Protein AF-A0A151UH24-F1 (afdb_monomer)

Foldseek 3Di:
DDDDDDDDDDPVRVPDDPLSVVLVVVLVVCVVCVVVCPPHDDDDDDPDPVNVVCLVCCDDDPVSVVSVD

Mean predicted align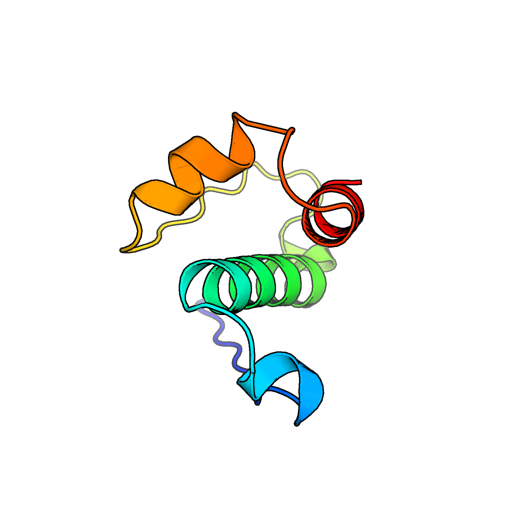ed error: 5.92 Å

Solvent-accessible surface area (backbone atoms only — not comparable to full-atom values): 4715 Å² total; per-residue (Å²): 141,89,88,86,87,85,82,84,74,51,80,76,52,66,75,46,54,71,70,56,47,52,52,49,51,51,53,49,50,50,62,76,41,36,88,79,46,63,98,54,93,81,83,88,87,73,94,56,70,66,56,68,50,48,76,69,45,81,76,62,65,77,69,56,46,64,74,75,109

InterPro domains:
  IPR041373 Reverse transcriptase, RNase H-like domain [PF17917] (1-69)
  IPR043502 DNA/RNA polymerase superfamily [SSF56672] (2-69)

pLDDT: mean 82.82, std 9.78, range [55.81, 93.69]

Secondary structure (DSSP, 8-state):
-------PPPHHHHTS-HHHHHHHHHHHHHHHTHHHHTTS------S-HHHHHHTT---S-HHHHHHH-

Organism: Cajanus cajan (NCBI:txid3821)

Sequence (69 aa):
MIYYASRTLDDAQENYTTTEKELLAIVFALDKFLSYLLGSRVVVFTDHATLKYLLKMADSKPRLIRWML

Structure (mmCIF, N/CA/C/O backbone):
data_AF-A0A151UH24-F1
#
_entry.id   AF-A0A151UH24-F1
#
loop_
_atom_site.group_PDB
_atom_site.id
_atom_site.type_symbol
_atom_site.label_atom_id
_atom_site.label_alt_id
_atom_site.label_comp_id
_atom_site.label_asym_id
_atom_site.label_entity_id
_atom_site.label_seq_id
_atom_site.pdbx_PDB_ins_code
_atom_site.Cartn_x
_atom_site.Cartn_y
_atom_site.Cartn_z
_atom_site.occupancy
_atom_site.B_iso_or_equiv
_atom_site.auth_seq_id
_atom_site.auth_comp_id
_atom_site.auth_asym_id
_atom_site.auth_atom_id
_atom_site.pdbx_PDB_model_num
ATOM 1 N N . MET A 1 1 ? -10.695 -17.202 -10.478 1.00 78.75 1 MET A N 1
ATOM 2 C CA . MET A 1 1 ? -9.579 -16.619 -11.254 1.00 78.75 1 MET A CA 1
ATOM 3 C C . MET A 1 1 ? -8.719 -15.834 -10.280 1.00 78.75 1 MET A C 1
ATOM 5 O O . MET A 1 1 ? -9.296 -15.118 -9.471 1.00 78.75 1 MET A O 1
ATOM 9 N N . ILE A 1 2 ? -7.402 -16.040 -10.273 1.00 87.81 2 ILE A N 1
ATOM 10 C CA . ILE A 1 2 ? -6.472 -15.376 -9.342 1.00 87.81 2 ILE A CA 1
ATOM 11 C C . ILE A 1 2 ? -5.531 -14.511 -10.180 1.00 87.81 2 ILE A C 1
ATOM 13 O O . ILE A 1 2 ? -5.014 -14.988 -11.189 1.00 87.81 2 ILE A O 1
ATOM 17 N N . TYR A 1 3 ? -5.342 -13.255 -9.777 1.00 90.06 3 TYR A N 1
ATOM 18 C CA . TYR A 1 3 ? -4.473 -12.296 -10.457 1.00 90.06 3 TYR A CA 1
ATOM 19 C C . TYR A 1 3 ? -3.324 -11.883 -9.544 1.00 90.06 3 TYR A C 1
ATOM 21 O O . TYR A 1 3 ? -3.505 -11.744 -8.336 1.00 90.06 3 TYR A O 1
ATOM 29 N N . TYR A 1 4 ? -2.160 -11.652 -10.144 1.00 91.25 4 TYR A N 1
ATOM 30 C CA . TYR A 1 4 ? -0.952 -11.223 -9.450 1.00 91.25 4 TYR A CA 1
ATOM 31 C C . TYR A 1 4 ? -0.477 -9.895 -10.035 1.00 91.25 4 TYR A C 1
ATOM 33 O O . TYR A 1 4 ? -0.540 -9.686 -11.247 1.00 91.25 4 TYR A O 1
ATOM 41 N N . ALA A 1 5 ? 0.004 -9.004 -9.175 1.00 91.62 5 ALA A N 1
ATOM 42 C CA . ALA A 1 5 ? 0.637 -7.757 -9.574 1.00 91.62 5 ALA A CA 1
ATOM 43 C C . ALA A 1 5 ? 1.832 -7.482 -8.662 1.00 91.62 5 ALA A C 1
ATOM 45 O O . ALA A 1 5 ? 1.768 -7.702 -7.454 1.00 91.62 5 ALA A O 1
ATOM 46 N N . SER A 1 6 ? 2.910 -6.983 -9.251 1.00 91.25 6 SER A N 1
ATOM 47 C CA . SER A 1 6 ? 4.090 -6.497 -8.547 1.00 91.25 6 SER A CA 1
ATOM 48 C C . SER A 1 6 ? 4.621 -5.257 -9.262 1.00 91.25 6 SER A C 1
ATOM 50 O O . SER A 1 6 ? 4.341 -5.033 -10.443 1.00 91.25 6 SER A O 1
ATOM 52 N N . ARG A 1 7 ? 5.353 -4.423 -8.527 1.00 90.69 7 ARG A N 1
ATOM 53 C CA . ARG A 1 7 ? 5.995 -3.213 -9.037 1.00 90.69 7 ARG A CA 1
ATOM 54 C C . ARG A 1 7 ? 7.322 -3.011 -8.314 1.00 90.69 7 ARG A C 1
ATOM 56 O O . ARG A 1 7 ? 7.404 -3.233 -7.109 1.00 90.69 7 ARG A O 1
ATOM 63 N N . THR A 1 8 ? 8.325 -2.554 -9.054 1.00 93.69 8 THR A N 1
ATOM 64 C CA . THR A 1 8 ? 9.601 -2.087 -8.502 1.00 93.69 8 THR A CA 1
ATOM 65 C C . THR A 1 8 ? 9.450 -0.672 -7.943 1.00 93.69 8 THR A C 1
ATOM 67 O O . THR A 1 8 ? 8.692 0.140 -8.480 1.00 93.69 8 THR A O 1
ATOM 70 N N . LEU A 1 9 ? 10.142 -0.394 -6.841 1.00 93.62 9 LEU A N 1
ATOM 71 C CA . LEU A 1 9 ? 10.194 0.938 -6.247 1.00 93.62 9 LEU A CA 1
ATOM 72 C C . LEU A 1 9 ? 11.119 1.839 -7.071 1.00 93.62 9 LEU A C 1
ATOM 74 O O . LEU A 1 9 ? 12.138 1.378 -7.571 1.00 93.62 9 LEU A O 1
ATOM 78 N N . ASP A 1 10 ? 10.763 3.114 -7.189 1.00 93.06 10 ASP A N 1
ATOM 79 C CA . ASP A 1 10 ? 11.646 4.128 -7.776 1.00 93.06 10 ASP A CA 1
ATOM 80 C C . ASP A 1 10 ? 12.702 4.571 -6.742 1.00 93.06 10 ASP A C 1
ATOM 82 O O . ASP A 1 10 ? 12.454 4.465 -5.540 1.00 93.06 10 ASP A O 1
ATOM 86 N N . ASP A 1 11 ? 13.827 5.157 -7.166 1.00 93.06 11 ASP A N 1
ATOM 87 C CA . ASP A 1 11 ? 14.949 5.562 -6.288 1.00 93.06 11 ASP A CA 1
ATOM 88 C C . ASP A 1 11 ? 14.511 6.376 -5.053 1.00 93.06 11 ASP A C 1
ATOM 90 O O . ASP A 1 11 ? 14.998 6.209 -3.931 1.00 93.06 11 ASP A O 1
ATOM 94 N N . ALA A 1 12 ? 13.529 7.264 -5.228 1.00 89.88 12 ALA A N 1
ATOM 95 C CA . ALA A 1 12 ? 12.977 8.043 -4.123 1.00 89.88 12 ALA A CA 1
ATOM 96 C C . ALA A 1 12 ? 12.202 7.169 -3.119 1.00 89.88 12 ALA A C 1
ATOM 98 O O . ALA A 1 12 ? 12.236 7.434 -1.919 1.00 89.88 12 ALA A O 1
ATOM 99 N N . GLN A 1 13 ? 11.497 6.147 -3.605 1.00 89.06 13 GLN A N 1
ATOM 100 C CA . GLN A 1 13 ? 10.681 5.214 -2.825 1.00 89.06 13 GLN A CA 1
ATOM 101 C C . GLN A 1 13 ? 11.527 4.135 -2.142 1.00 89.06 13 GLN A C 1
ATOM 103 O O . GLN A 1 13 ? 11.143 3.625 -1.089 1.00 89.06 13 GLN A O 1
ATOM 108 N N . GLU A 1 14 ? 12.702 3.814 -2.683 1.00 91.75 14 GLU A N 1
ATOM 109 C CA . GLU A 1 14 ? 13.659 2.924 -2.020 1.00 91.75 14 GLU A CA 1
ATOM 110 C C . GLU A 1 14 ? 14.096 3.460 -0.653 1.00 91.7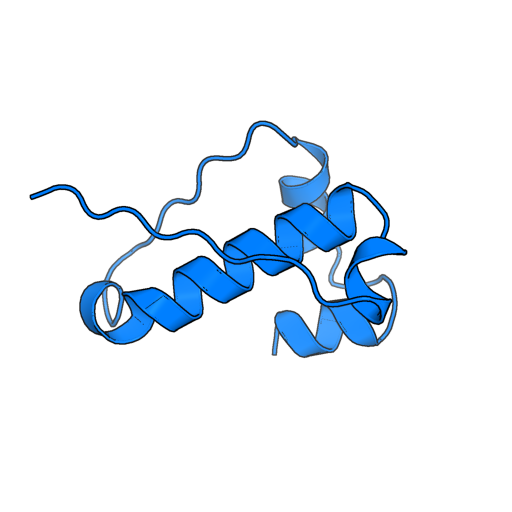5 14 GLU A C 1
ATOM 112 O O . GLU A 1 14 ? 14.308 2.684 0.279 1.00 91.75 14 GLU A O 1
ATOM 117 N N . ASN A 1 15 ? 14.123 4.782 -0.494 1.00 91.19 15 ASN A N 1
ATOM 118 C CA . ASN A 1 15 ? 14.464 5.453 0.759 1.00 91.19 15 ASN A CA 1
ATOM 119 C C . ASN A 1 15 ? 13.308 5.502 1.779 1.00 91.19 15 ASN A C 1
ATOM 121 O O . ASN A 1 15 ? 13.458 6.068 2.862 1.00 91.19 15 ASN A O 1
ATOM 125 N N . TYR A 1 16 ? 12.134 4.956 1.451 1.00 88.25 16 TYR A N 1
ATOM 126 C CA . TYR A 1 16 ? 10.975 4.980 2.345 1.00 88.25 16 TYR A CA 1
ATOM 127 C C . TYR A 1 16 ? 11.108 3.960 3.475 1.00 88.25 16 TYR A C 1
ATOM 129 O O . TYR A 1 16 ? 11.787 2.936 3.348 1.00 88.25 16 TYR A O 1
ATOM 137 N N . THR A 1 17 ? 10.410 4.219 4.582 1.00 88.94 17 THR A N 1
ATOM 138 C CA . THR A 1 17 ? 10.322 3.235 5.667 1.00 88.94 17 THR A CA 1
ATOM 139 C C . THR A 1 17 ? 9.535 2.007 5.207 1.00 88.94 17 THR A C 1
ATOM 141 O O . THR A 1 17 ? 8.722 2.085 4.285 1.00 88.94 17 THR A O 1
ATOM 144 N N . THR A 1 18 ? 9.736 0.860 5.857 1.00 87.88 18 THR A N 1
ATOM 145 C CA . THR A 1 18 ? 9.032 -0.390 5.516 1.00 87.88 18 THR A CA 1
ATOM 146 C C . THR A 1 18 ? 7.511 -0.207 5.491 1.00 87.88 18 THR A C 1
ATOM 148 O O . THR A 1 18 ? 6.860 -0.598 4.530 1.00 87.88 18 THR A O 1
ATOM 151 N N . THR A 1 19 ? 6.950 0.504 6.474 1.00 85.25 19 THR A N 1
ATOM 152 C CA . THR A 1 19 ? 5.511 0.804 6.532 1.00 85.25 19 THR A CA 1
ATOM 153 C C . THR A 1 19 ? 5.035 1.672 5.360 1.00 85.25 19 THR A C 1
ATOM 155 O O . THR A 1 19 ? 3.953 1.454 4.823 1.00 85.25 19 THR A O 1
ATOM 158 N N . GLU A 1 20 ? 5.832 2.656 4.932 1.00 85.75 20 GLU A N 1
ATOM 159 C CA . GLU A 1 20 ? 5.503 3.499 3.774 1.00 85.75 20 GLU A CA 1
ATOM 160 C C . GLU A 1 20 ? 5.550 2.700 2.463 1.00 85.75 20 GLU A C 1
ATOM 162 O O . GLU A 1 20 ? 4.700 2.899 1.594 1.00 85.75 20 GLU A O 1
ATOM 167 N N . LYS A 1 21 ? 6.512 1.777 2.327 1.00 88.88 21 LYS A N 1
ATOM 168 C CA . LYS A 1 21 ? 6.637 0.889 1.161 1.00 88.88 21 LYS A CA 1
ATOM 169 C C . LYS A 1 21 ? 5.459 -0.069 1.044 1.00 88.88 21 LYS A C 1
ATOM 171 O O . LYS A 1 21 ? 4.916 -0.243 -0.043 1.00 88.88 21 LYS A O 1
ATOM 176 N N . GLU A 1 22 ? 5.032 -0.661 2.150 1.00 88.50 22 GLU A N 1
ATOM 177 C CA . GLU A 1 22 ? 3.878 -1.557 2.143 1.00 88.50 22 GLU A CA 1
ATOM 178 C C . GLU A 1 22 ? 2.566 -0.816 1.880 1.00 88.50 22 GLU A C 1
ATOM 180 O O . GLU A 1 22 ? 1.742 -1.296 1.102 1.00 88.50 22 GLU A O 1
ATOM 185 N N . LEU A 1 23 ? 2.375 0.381 2.453 1.00 86.81 23 LEU A N 1
ATOM 186 C CA . LEU A 1 23 ? 1.201 1.194 2.132 1.00 86.81 23 LEU A CA 1
ATOM 187 C C . LEU A 1 23 ? 1.165 1.536 0.639 1.00 86.81 23 LEU A C 1
ATOM 189 O O . LEU A 1 23 ? 0.120 1.421 0.003 1.00 86.81 23 LEU A O 1
ATOM 193 N N . LEU A 1 24 ? 2.310 1.908 0.065 1.00 88.62 24 LEU A N 1
ATOM 194 C CA . LEU A 1 24 ? 2.430 2.167 -1.366 1.00 88.62 24 LEU A CA 1
ATOM 195 C C . LEU A 1 24 ? 2.080 0.926 -2.204 1.00 88.62 24 LEU A C 1
ATOM 197 O O . LEU A 1 24 ? 1.424 1.057 -3.237 1.00 88.62 24 LEU A O 1
ATOM 201 N N . ALA A 1 25 ? 2.471 -0.271 -1.760 1.00 89.88 25 ALA A N 1
ATOM 202 C CA . ALA A 1 25 ? 2.105 -1.519 -2.424 1.00 89.88 25 ALA A CA 1
ATOM 203 C C . ALA A 1 25 ? 0.583 -1.759 -2.405 1.00 89.88 25 ALA A C 1
ATOM 205 O O . ALA A 1 25 ? 0.020 -2.169 -3.421 1.00 89.88 25 ALA A O 1
ATOM 206 N N . ILE A 1 26 ? -0.097 -1.443 -1.295 1.00 88.38 26 ILE A N 1
ATOM 207 C CA . ILE A 1 26 ? -1.565 -1.519 -1.198 1.00 88.38 26 ILE A CA 1
ATOM 208 C C . ILE A 1 26 ? -2.221 -0.528 -2.162 1.00 88.38 26 ILE A C 1
ATOM 210 O O . ILE A 1 26 ? -3.099 -0.919 -2.928 1.00 88.38 26 ILE A O 1
ATOM 214 N N . VAL A 1 27 ? -1.777 0.732 -2.164 1.00 88.81 27 VAL A N 1
ATOM 215 C CA . VAL A 1 27 ? -2.296 1.776 -3.067 1.00 88.81 27 VAL A CA 1
ATOM 216 C C . VAL A 1 27 ? -2.123 1.356 -4.527 1.00 88.81 27 VAL A C 1
ATOM 218 O O . VAL A 1 27 ? -3.064 1.439 -5.310 1.00 88.81 27 VAL A O 1
ATOM 221 N N . PHE A 1 28 ? -0.951 0.826 -4.884 1.00 91.56 28 PHE A N 1
ATOM 222 C CA . PHE A 1 28 ? -0.683 0.315 -6.226 1.00 91.56 28 PHE A CA 1
ATOM 223 C C . PHE A 1 28 ? -1.609 -0.846 -6.610 1.00 91.56 28 PHE A C 1
ATOM 225 O O . PHE A 1 28 ? -2.132 -0.866 -7.722 1.00 91.56 28 PHE A O 1
ATOM 232 N N . ALA A 1 29 ? -1.833 -1.807 -5.711 1.00 90.75 29 ALA A N 1
ATOM 233 C CA . ALA A 1 29 ? -2.732 -2.925 -5.979 1.00 90.75 29 ALA A CA 1
ATOM 234 C C . ALA A 1 29 ? -4.186 -2.456 -6.161 1.00 90.75 29 ALA A C 1
ATOM 236 O O . ALA A 1 29 ? -4.864 -2.911 -7.082 1.00 90.75 29 ALA A O 1
ATOM 237 N N . LEU A 1 30 ? -4.658 -1.526 -5.326 1.00 88.62 30 LEU A N 1
ATOM 238 C CA . LEU A 1 30 ? -6.006 -0.965 -5.438 1.00 88.62 30 LEU A CA 1
ATOM 239 C C . LEU A 1 30 ? -6.206 -0.212 -6.758 1.00 88.62 30 LEU A C 1
ATOM 241 O O . LEU A 1 30 ? -7.219 -0.427 -7.416 1.00 88.62 30 LEU A O 1
ATOM 245 N N . ASP A 1 31 ? -5.233 0.601 -7.171 1.00 90.56 31 ASP A N 1
ATOM 246 C CA . ASP A 1 31 ? -5.262 1.317 -8.451 1.00 90.56 31 ASP A CA 1
ATOM 247 C C . ASP A 1 31 ? -5.239 0.342 -9.642 1.00 90.56 31 ASP A C 1
ATOM 249 O O . ASP A 1 31 ? -6.075 0.407 -10.545 1.00 90.56 31 ASP A O 1
ATOM 253 N N . LYS A 1 32 ? -4.351 -0.660 -9.598 1.00 92.62 32 LYS A N 1
ATOM 254 C CA . LYS A 1 32 ? -4.203 -1.661 -10.663 1.00 92.62 32 LYS A CA 1
ATOM 255 C C . LYS A 1 32 ? -5.465 -2.492 -10.879 1.00 92.62 32 LYS A C 1
ATOM 257 O O . LYS A 1 32 ? -5.773 -2.852 -12.016 1.00 92.62 32 LYS A O 1
ATOM 262 N N . PHE A 1 33 ? -6.161 -2.828 -9.796 1.00 90.12 33 PHE A N 1
ATOM 263 C CA . PHE A 1 33 ? -7.361 -3.659 -9.826 1.00 90.12 33 PHE A CA 1
ATOM 264 C C . PHE A 1 33 ? -8.653 -2.852 -9.678 1.00 90.12 33 PHE A C 1
ATOM 266 O O . PHE A 1 33 ? -9.712 -3.451 -9.498 1.00 90.12 33 PHE A O 1
ATOM 273 N N . LEU A 1 34 ? -8.604 -1.522 -9.805 1.00 89.06 34 LEU A N 1
ATOM 274 C CA . LEU A 1 34 ? -9.748 -0.643 -9.563 1.00 89.06 34 LEU A CA 1
ATOM 275 C C . LEU A 1 34 ? -10.990 -1.069 -10.356 1.00 89.06 34 LEU A C 1
ATOM 277 O O . LEU A 1 34 ? -12.075 -1.137 -9.793 1.00 89.06 34 LEU A O 1
ATOM 281 N N . SER A 1 35 ? -10.829 -1.446 -11.627 1.00 89.19 35 SER A N 1
ATOM 282 C CA . SER A 1 35 ? -11.924 -1.914 -12.491 1.00 89.19 35 SER A CA 1
ATOM 283 C C . SER A 1 35 ? -12.587 -3.214 -12.022 1.00 89.19 35 SER A C 1
ATOM 285 O O . SER A 1 35 ? -13.763 -3.429 -12.303 1.00 89.19 35 SER A O 1
ATOM 287 N N . TYR A 1 36 ? -11.859 -4.071 -11.303 1.00 86.69 36 TYR A N 1
ATOM 288 C CA . TYR A 1 36 ? -12.375 -5.322 -10.738 1.00 86.69 36 TYR A CA 1
ATOM 289 C C . TYR A 1 36 ? -12.954 -5.136 -9.334 1.00 86.69 36 TYR A C 1
ATOM 291 O O . TYR A 1 36 ? -13.819 -5.901 -8.916 1.00 86.69 36 TYR A O 1
ATOM 299 N N . LEU A 1 37 ? -12.445 -4.151 -8.594 1.00 86.62 37 LEU A N 1
ATOM 300 C CA . LEU A 1 37 ? -12.806 -3.892 -7.201 1.00 86.62 37 LEU A CA 1
ATOM 301 C C . LEU A 1 37 ? -13.954 -2.879 -7.064 1.00 86.62 37 LEU A C 1
ATOM 303 O O . LEU A 1 37 ? -14.567 -2.789 -5.998 1.00 86.62 37 LEU A O 1
ATOM 307 N N . LEU A 1 38 ? -14.264 -2.127 -8.126 1.00 88.12 38 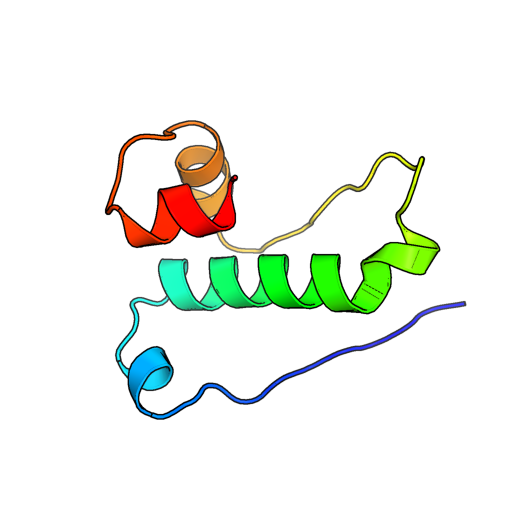LEU A N 1
ATOM 308 C CA . LEU A 1 38 ? -15.286 -1.082 -8.118 1.00 88.12 38 LEU A CA 1
ATOM 309 C C . LEU A 1 38 ? -16.657 -1.643 -7.710 1.00 88.12 38 LEU A C 1
ATOM 311 O O . LEU A 1 38 ? -17.136 -2.633 -8.258 1.00 88.12 38 LEU A O 1
ATOM 315 N N . GLY A 1 39 ? -17.290 -1.009 -6.720 1.00 85.50 39 GLY A N 1
ATOM 316 C CA . GLY A 1 39 ? -18.607 -1.416 -6.212 1.00 85.50 39 GLY A CA 1
ATOM 317 C C . GLY A 1 39 ? -18.612 -2.663 -5.317 1.00 85.50 39 GLY A C 1
ATOM 318 O O . GLY A 1 39 ? -19.682 -3.081 -4.881 1.00 85.50 39 GLY A O 1
ATOM 319 N N . SER A 1 40 ? -17.446 -3.238 -5.004 1.00 86.56 40 SER A N 1
ATOM 320 C CA . SER A 1 40 ? -17.321 -4.430 -4.157 1.00 86.56 40 SER A CA 1
ATOM 321 C C . SER A 1 40 ? -16.624 -4.125 -2.831 1.00 86.56 40 SER A C 1
ATOM 323 O O . SER A 1 40 ? -15.765 -3.250 -2.736 1.00 86.56 40 SER A O 1
ATOM 325 N N . ARG A 1 41 ? -16.968 -4.873 -1.774 1.00 86.38 41 ARG A N 1
ATOM 326 C CA . ARG A 1 41 ? -16.235 -4.803 -0.502 1.00 86.38 41 ARG A CA 1
ATOM 327 C C . ARG A 1 41 ? -14.884 -5.500 -0.664 1.00 86.38 41 ARG A C 1
ATOM 329 O O . ARG A 1 41 ? -14.840 -6.710 -0.869 1.00 86.38 41 ARG A O 1
ATOM 336 N N . VAL A 1 42 ? -13.800 -4.747 -0.506 1.00 86.75 42 VAL A N 1
ATOM 337 C CA . VAL A 1 42 ? -12.426 -5.260 -0.574 1.00 86.75 42 VAL A CA 1
ATOM 338 C C . VAL A 1 42 ? -11.888 -5.494 0.835 1.00 86.75 42 VAL A C 1
ATOM 340 O O . VAL A 1 42 ? -12.022 -4.635 1.704 1.00 86.75 42 VAL A O 1
ATOM 343 N N . VAL A 1 43 ? -11.270 -6.654 1.065 1.00 87.25 43 VAL A N 1
ATOM 344 C CA . VAL A 1 43 ? -10.547 -6.968 2.305 1.00 87.25 43 VAL A CA 1
ATOM 345 C C . VAL A 1 43 ? -9.077 -7.157 1.957 1.00 87.25 43 VAL A C 1
ATOM 347 O O . VAL A 1 43 ? -8.734 -8.044 1.179 1.00 87.25 43 VAL A O 1
ATOM 350 N N . VAL A 1 44 ? -8.218 -6.311 2.525 1.00 86.00 44 VAL A N 1
ATOM 351 C CA . VAL A 1 44 ? -6.766 -6.372 2.329 1.00 86.00 44 VAL A CA 1
ATOM 352 C C . VAL A 1 44 ? -6.145 -7.132 3.497 1.00 86.00 44 VAL A C 1
ATOM 354 O O . VAL A 1 44 ? -6.334 -6.759 4.655 1.00 86.00 44 VAL A O 1
ATOM 357 N N . PHE A 1 45 ? -5.401 -8.192 3.188 1.00 87.50 45 PHE A N 1
ATOM 358 C CA . PHE A 1 45 ? -4.604 -8.936 4.159 1.00 87.50 45 PHE A CA 1
ATOM 359 C C . PHE A 1 45 ? -3.145 -8.499 4.042 1.00 87.50 45 PHE A C 1
ATOM 361 O O . PHE A 1 45 ? -2.571 -8.529 2.958 1.00 87.50 45 PHE A O 1
ATOM 368 N N . THR A 1 46 ? -2.564 -8.085 5.162 1.00 86.38 46 THR A N 1
ATOM 369 C CA . THR A 1 46 ? -1.157 -7.697 5.290 1.00 86.38 46 THR A CA 1
ATOM 370 C C . THR A 1 46 ? -0.595 -8.339 6.553 1.00 86.38 46 THR A C 1
ATOM 372 O O . THR A 1 46 ? -1.312 -8.519 7.541 1.00 86.38 46 THR A O 1
ATOM 375 N N . ASP A 1 47 ? 0.677 -8.706 6.507 1.00 84.69 47 ASP A N 1
ATOM 376 C CA . ASP A 1 47 ? 1.475 -9.187 7.631 1.00 84.69 47 ASP A CA 1
ATOM 377 C C . ASP A 1 47 ? 1.831 -8.074 8.633 1.00 84.69 47 ASP A C 1
ATOM 379 O O . ASP A 1 47 ? 2.202 -8.358 9.774 1.00 84.69 47 ASP A O 1
ATOM 383 N N . HIS A 1 48 ? 1.646 -6.804 8.262 1.00 81.06 48 HIS A N 1
ATOM 384 C CA . HIS A 1 48 ? 2.052 -5.666 9.072 1.00 81.06 48 HIS A CA 1
ATOM 385 C C . HIS A 1 48 ? 0.876 -5.041 9.838 1.00 81.06 48 HIS A C 1
ATOM 387 O O . HIS A 1 48 ? 0.114 -4.206 9.343 1.00 81.06 48 HIS A O 1
ATOM 393 N N . ALA A 1 49 ? 0.761 -5.391 11.123 1.00 78.88 49 ALA A N 1
ATOM 394 C CA . ALA A 1 49 ? -0.309 -4.903 12.001 1.00 78.88 49 ALA A CA 1
ATOM 395 C C . ALA A 1 49 ? -0.351 -3.365 12.138 1.00 78.88 49 ALA A C 1
ATOM 397 O O . ALA A 1 49 ? -1.429 -2.790 12.294 1.00 78.88 49 ALA A O 1
ATOM 398 N N . THR A 1 50 ? 0.795 -2.687 12.037 1.00 74.56 50 THR A N 1
ATOM 399 C CA . THR A 1 50 ? 0.929 -1.220 12.091 1.00 74.56 50 THR A CA 1
ATOM 400 C C . THR A 1 50 ? 0.108 -0.507 11.012 1.00 74.56 50 THR A C 1
ATOM 402 O O . THR A 1 50 ? -0.445 0.557 11.283 1.00 74.56 50 THR A O 1
ATOM 405 N N . LEU A 1 51 ? -0.075 -1.103 9.826 1.00 76.38 51 LEU A N 1
ATOM 406 C CA . LEU A 1 51 ? -0.902 -0.515 8.762 1.00 76.38 51 LEU A CA 1
ATOM 407 C C . LEU A 1 51 ? -2.376 -0.394 9.160 1.00 76.38 51 LEU A C 1
ATOM 409 O O . LEU A 1 51 ? -3.043 0.577 8.802 1.00 76.38 51 LEU A O 1
ATOM 413 N N . LYS A 1 52 ? -2.878 -1.333 9.970 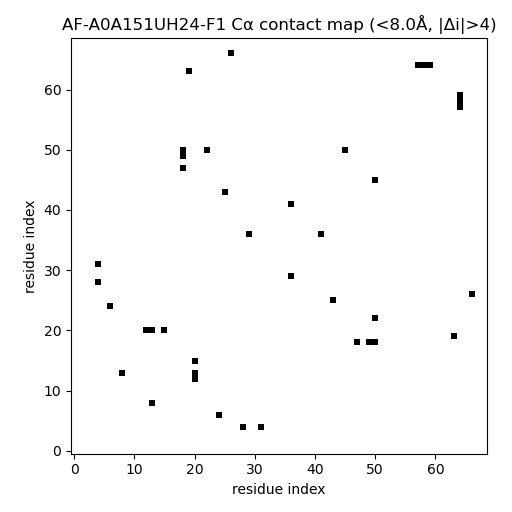1.00 75.94 52 LYS A N 1
ATOM 414 C CA . LYS A 1 52 ? -4.248 -1.294 10.503 1.00 75.94 52 LYS A CA 1
ATOM 415 C C . LYS A 1 52 ? -4.481 -0.077 11.399 1.00 75.94 52 LYS A C 1
ATOM 417 O O . LYS A 1 52 ? -5.598 0.437 11.458 1.00 75.94 52 LYS A O 1
ATOM 422 N N . TYR A 1 53 ? -3.444 0.359 12.110 1.00 71.19 53 TYR A N 1
ATOM 423 C CA . TYR A 1 53 ? -3.484 1.557 12.944 1.00 71.19 53 TYR A CA 1
ATOM 424 C C . TYR A 1 53 ? -3.255 2.820 12.120 1.00 71.19 53 TYR A C 1
ATOM 426 O O . TYR A 1 53 ? -3.941 3.810 12.343 1.00 71.19 53 TYR A O 1
ATOM 434 N N . LEU A 1 54 ? -2.372 2.762 11.123 1.00 70.62 54 LEU A N 1
ATOM 435 C CA . LEU A 1 54 ? -2.059 3.888 10.246 1.00 70.62 54 LEU A CA 1
ATOM 436 C C . LEU A 1 54 ? -3.278 4.335 9.427 1.00 70.62 54 LEU A C 1
ATOM 438 O O . LEU A 1 54 ? -3.552 5.523 9.354 1.00 70.62 54 LEU A O 1
ATOM 442 N N . LEU A 1 55 ? -4.086 3.402 8.914 1.00 67.44 55 LEU A N 1
ATOM 443 C CA . LEU A 1 55 ? -5.349 3.736 8.238 1.00 67.44 55 LEU A CA 1
ATOM 444 C C . LEU A 1 55 ? -6.401 4.365 9.170 1.00 67.44 55 LEU A C 1
ATOM 446 O O . LEU A 1 55 ? -7.314 5.039 8.704 1.00 67.44 55 LEU A O 1
ATOM 450 N N . LYS A 1 56 ? -6.308 4.128 10.485 1.00 66.75 56 LYS A N 1
ATOM 451 C CA . LYS A 1 56 ? -7.202 4.737 11.484 1.00 66.75 56 LYS A CA 1
ATOM 452 C C . LYS A 1 56 ? -6.694 6.089 11.973 1.00 66.75 56 LYS A C 1
ATOM 454 O O . LYS A 1 56 ? -7.494 6.955 12.307 1.00 66.75 56 LYS A O 1
ATOM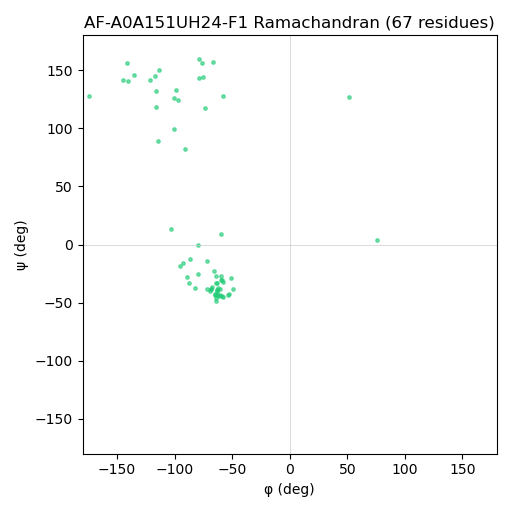 459 N N . MET A 1 57 ? -5.379 6.253 12.043 1.00 60.59 57 MET A N 1
ATOM 460 C CA . MET A 1 57 ? -4.720 7.504 12.381 1.00 60.59 57 MET A CA 1
ATOM 461 C C . MET A 1 57 ? -4.448 8.256 11.082 1.00 60.59 57 MET A C 1
ATOM 463 O O . MET A 1 57 ? -3.335 8.238 10.570 1.00 60.59 57 MET A O 1
ATOM 467 N N . ALA A 1 58 ? -5.459 8.966 10.574 1.00 57.62 58 ALA A N 1
ATOM 468 C CA . ALA A 1 58 ? -5.334 9.899 9.444 1.00 57.62 58 ALA A CA 1
ATOM 469 C C . ALA A 1 58 ? -4.341 11.068 9.694 1.00 57.62 58 ALA A C 1
ATOM 471 O O . ALA A 1 58 ? -4.242 11.994 8.895 1.00 57.62 58 ALA A O 1
ATOM 472 N N . ASP A 1 59 ? -3.594 11.006 10.795 1.00 55.81 59 ASP A N 1
ATOM 473 C CA . ASP A 1 59 ? -2.595 11.949 11.259 1.00 55.81 59 ASP A CA 1
ATOM 474 C C . ASP A 1 59 ? -1.224 11.280 11.243 1.00 55.81 59 ASP A C 1
ATOM 476 O O . ASP A 1 59 ? -0.803 10.667 12.224 1.00 55.81 59 ASP A O 1
ATOM 480 N N . SER A 1 60 ? -0.520 11.369 10.115 1.00 66.06 60 SER A N 1
ATOM 481 C CA . SER A 1 60 ? 0.947 11.303 10.052 1.00 66.06 60 SER A CA 1
ATOM 482 C C . SER A 1 60 ? 1.417 11.575 8.629 1.00 66.06 60 SER A C 1
ATOM 484 O O . SER A 1 60 ? 0.984 10.897 7.713 1.00 66.06 60 SER A O 1
ATOM 486 N N . LYS A 1 61 ? 2.345 12.530 8.469 1.00 66.06 61 LYS A N 1
ATOM 487 C CA . LYS A 1 61 ? 3.009 12.979 7.223 1.00 66.06 61 LYS A CA 1
ATOM 488 C C . LYS A 1 61 ? 2.060 13.345 6.049 1.00 66.06 61 LYS A C 1
ATOM 490 O O . LYS A 1 61 ? 1.319 12.496 5.561 1.00 66.06 61 LYS A O 1
ATOM 495 N N . PRO A 1 62 ? 2.184 14.545 5.443 1.00 72.12 62 PRO A N 1
ATOM 496 C CA . PRO A 1 62 ? 1.327 14.997 4.328 1.00 72.12 62 PRO A CA 1
ATOM 497 C C . PRO A 1 62 ? 1.204 14.012 3.153 1.00 72.12 62 PRO A C 1
ATOM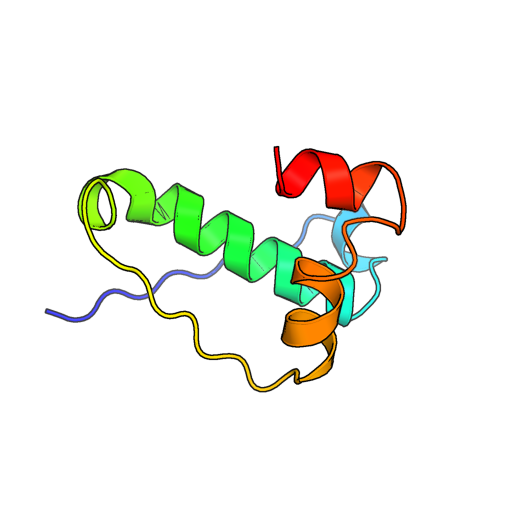 499 O O . PRO A 1 62 ? 0.192 13.964 2.459 1.00 72.12 62 PRO A O 1
ATOM 502 N N . ARG A 1 63 ? 2.240 13.197 2.934 1.00 74.12 63 ARG A N 1
ATOM 503 C CA . ARG A 1 63 ? 2.278 12.186 1.878 1.00 74.12 63 ARG A CA 1
ATOM 504 C C . ARG A 1 63 ? 1.307 11.022 2.104 1.00 74.12 63 ARG A C 1
ATOM 506 O O . ARG A 1 63 ? 0.728 10.559 1.132 1.00 74.12 63 ARG A O 1
ATOM 513 N N . LEU A 1 64 ? 1.125 10.563 3.344 1.00 72.50 64 LEU A N 1
ATOM 514 C CA . LEU A 1 64 ? 0.217 9.448 3.647 1.00 72.50 64 LEU A CA 1
ATOM 515 C C . LEU A 1 64 ? -1.239 9.891 3.497 1.00 72.50 64 LEU A C 1
ATOM 517 O O . LEU A 1 64 ? -2.046 9.164 2.930 1.00 72.50 64 LEU A O 1
ATOM 521 N N . ILE A 1 65 ? -1.538 11.126 3.908 1.00 73.06 65 ILE A N 1
ATOM 522 C CA . ILE A 1 65 ? -2.849 11.756 3.710 1.00 73.06 65 ILE A CA 1
ATOM 523 C C . ILE A 1 65 ? -3.196 11.818 2.218 1.00 73.06 65 ILE A C 1
ATOM 525 O O . ILE A 1 65 ? -4.298 11.446 1.832 1.00 73.06 65 ILE A O 1
ATOM 529 N N . ARG A 1 66 ? -2.243 12.205 1.358 1.00 77.12 66 ARG A N 1
ATOM 530 C CA . ARG A 1 66 ? -2.449 12.244 -0.100 1.00 77.12 66 ARG A CA 1
ATOM 531 C C . ARG A 1 66 ? -2.802 10.883 -0.710 1.00 77.12 66 ARG A C 1
ATOM 533 O O . ARG A 1 66 ? -3.417 10.856 -1.763 1.00 77.12 66 ARG A O 1
ATOM 540 N N . TRP A 1 67 ? -2.377 9.776 -0.109 1.00 7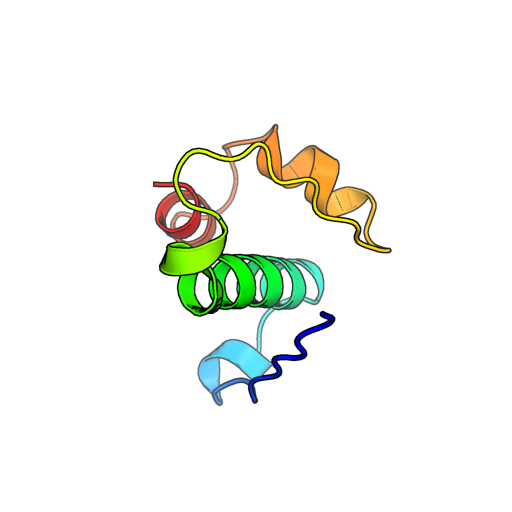4.31 67 TRP A N 1
ATOM 541 C CA . TRP A 1 67 ? -2.703 8.435 -0.605 1.00 74.31 67 TRP A CA 1
ATOM 542 C C . TRP A 1 67 ? -4.035 7.900 -0.067 1.00 74.31 67 TRP A C 1
ATOM 544 O O . TRP A 1 67 ? -4.519 6.888 -0.566 1.00 74.31 67 TRP A O 1
ATOM 554 N N . MET A 1 68 ? -4.600 8.551 0.954 1.00 67.38 68 MET A N 1
ATOM 555 C CA . MET A 1 68 ? -5.909 8.218 1.526 1.00 67.38 68 MET A CA 1
ATOM 556 C C . MET 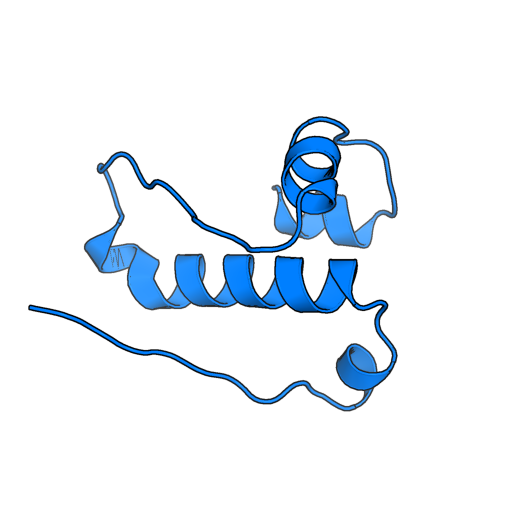A 1 68 ? -7.060 9.060 0.950 1.00 67.38 68 MET A C 1
ATOM 558 O O . MET A 1 68 ? -8.212 8.665 1.120 1.00 67.38 68 MET A O 1
ATOM 562 N N . LEU A 1 69 ? -6.752 10.205 0.326 1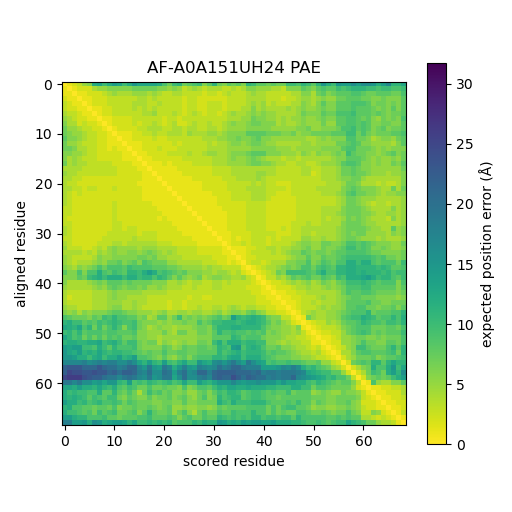.00 61.59 69 LEU A N 1
ATOM 563 C CA . LEU A 1 69 ? -7.679 11.068 -0.427 1.00 61.59 69 LEU A CA 1
ATOM 564 C C . LEU A 1 69 ? -7.941 10.510 -1.828 1.00 61.59 69 LEU A C 1
ATOM 566 O O . LEU A 1 69 ? -9.123 10.528 -2.233 1.00 61.59 69 LEU A O 1
#

Radius of gyration: 12.79 Å; Cα contacts (8 Å, |Δi|>4): 20; chains: 1; bounding box: 34×32×25 Å